Protein AF-A0A0K8QCQ7-F1 (afdb_monomer_lite)

Radius of gyration: 35.16 Å; chains: 1; bounding box: 47×86×66 Å

Foldseek 3Di:
DDQEDEPVNCPVWDEDDQVVLVHDLSVQVCVQVVVTDYDDDPVSCVVNPDPNDDDHHYPPDDDDDDDDDDDPPDDDLVVVQVVCVVVPNDLPPPPRPVVVPDPPPDPDDDDPDDDDDDDDDDDDDDDDDDDDDDDDDDDDDDDD

Structure (mmCIF, N/CA/C/O backbone):
data_AF-A0A0K8QCQ7-F1
#
_entry.id   AF-A0A0K8QCQ7-F1
#
loop_
_atom_site.group_PDB
_atom_site.id
_atom_site.type_symbol
_atom_site.label_atom_id
_atom_site.label_alt_id
_atom_site.label_comp_id
_atom_site.label_asym_id
_atom_site.label_entity_id
_atom_site.label_seq_id
_atom_site.pdbx_PDB_ins_code
_atom_site.Cartn_x
_atom_site.Cartn_y
_atom_site.Cartn_z
_atom_site.occupancy
_atom_site.B_iso_or_equiv
_atom_site.auth_seq_id
_atom_site.auth_comp_id
_atom_site.auth_asym_id
_atom_site.auth_atom_id
_atom_site.pdbx_PDB_model_num
ATOM 1 N N . MET A 1 1 ? 9.645 10.800 -18.409 1.00 57.53 1 MET A N 1
ATOM 2 C CA . MET A 1 1 ? 9.612 9.692 -17.428 1.00 57.53 1 MET A CA 1
ATOM 3 C C . MET A 1 1 ? 8.145 9.468 -17.084 1.00 57.53 1 MET A C 1
ATOM 5 O O . MET A 1 1 ? 7.509 10.442 -16.707 1.00 57.53 1 MET A O 1
ATOM 9 N N . PHE A 1 2 ? 7.589 8.276 -17.309 1.00 59.16 2 PHE A N 1
ATOM 10 C CA . PHE A 1 2 ? 6.139 8.032 -17.212 1.00 59.16 2 PHE A CA 1
ATOM 11 C C . PHE A 1 2 ? 5.657 7.984 -15.752 1.00 59.16 2 PHE A C 1
ATOM 13 O O . PHE A 1 2 ? 6.238 7.275 -14.936 1.00 59.16 2 PHE A O 1
ATOM 20 N N . GLU A 1 3 ? 4.633 8.759 -15.397 1.00 84.56 3 GLU A N 1
ATOM 21 C CA . GLU A 1 3 ? 4.053 8.789 -14.038 1.00 84.56 3 GLU A CA 1
ATOM 22 C C . GLU A 1 3 ? 3.254 7.510 -13.717 1.00 84.56 3 GLU A C 1
ATOM 24 O O . GLU A 1 3 ? 3.169 7.083 -12.561 1.00 84.56 3 GLU A O 1
ATOM 29 N N . GLU A 1 4 ? 2.751 6.862 -14.766 1.00 91.44 4 GLU A N 1
ATOM 30 C CA . GLU A 1 4 ? 1.969 5.632 -14.731 1.00 91.44 4 GLU A CA 1
ATOM 31 C C . GLU A 1 4 ? 2.625 4.570 -15.621 1.00 91.44 4 GLU A C 1
ATOM 33 O O . GLU A 1 4 ? 3.318 4.905 -16.584 1.00 91.44 4 GLU A O 1
ATOM 38 N N . VAL A 1 5 ? 2.433 3.300 -15.274 1.00 93.81 5 VAL A N 1
ATOM 39 C CA . VAL A 1 5 ? 2.952 2.135 -16.003 1.00 93.81 5 VAL A CA 1
ATOM 40 C C . VAL A 1 5 ? 1.823 1.122 -16.138 1.00 93.81 5 VAL A C 1
ATOM 42 O O . VAL A 1 5 ? 1.137 0.856 -15.149 1.00 93.81 5 VAL A O 1
ATOM 45 N N . ALA A 1 6 ? 1.616 0.573 -17.334 1.00 94.50 6 ALA A N 1
ATOM 46 C CA . ALA A 1 6 ? 0.625 -0.474 -17.538 1.00 94.50 6 ALA A CA 1
ATOM 47 C C . ALA A 1 6 ? 1.197 -1.837 -17.138 1.00 94.50 6 ALA A C 1
ATOM 49 O O . ALA A 1 6 ? 2.374 -2.117 -17.350 1.00 94.50 6 ALA A O 1
ATOM 50 N N . LEU A 1 7 ? 0.364 -2.703 -16.558 1.00 93.75 7 LEU A N 1
ATOM 51 C CA . LEU A 1 7 ? 0.784 -4.053 -16.172 1.00 93.75 7 LEU A CA 1
ATOM 52 C C . LEU A 1 7 ? 1.269 -4.880 -17.376 1.00 93.75 7 LEU A C 1
ATOM 54 O O . LEU A 1 7 ? 2.182 -5.686 -17.231 1.00 93.75 7 LEU A O 1
ATOM 58 N N . GLU A 1 8 ? 0.689 -4.656 -18.555 1.00 94.25 8 GLU A N 1
ATOM 59 C CA . GLU A 1 8 ? 1.089 -5.320 -19.802 1.00 94.25 8 GLU A CA 1
ATOM 60 C C . GLU A 1 8 ? 2.516 -4.967 -20.241 1.00 94.25 8 GLU A C 1
ATOM 62 O O . GLU A 1 8 ? 3.239 -5.847 -20.703 1.00 94.25 8 GLU A O 1
ATOM 67 N N . ASP A 1 9 ? 2.960 -3.730 -19.999 1.00 93.31 9 ASP A N 1
ATOM 68 C CA . ASP A 1 9 ? 4.325 -3.285 -20.310 1.00 93.31 9 ASP A CA 1
ATOM 69 C C . ASP A 1 9 ? 5.378 -3.965 -19.418 1.00 93.31 9 ASP A C 1
ATOM 71 O O . ASP A 1 9 ? 6.567 -3.937 -19.725 1.00 93.31 9 ASP A O 1
ATOM 75 N N . LEU A 1 10 ? 4.954 -4.561 -18.299 1.00 92.81 10 LEU A N 1
ATOM 76 C CA . LEU A 1 10 ? 5.816 -5.233 -17.327 1.00 92.81 10 LEU A CA 1
ATOM 77 C C . LEU A 1 10 ? 5.757 -6.763 -17.435 1.00 92.81 10 LEU A C 1
ATOM 79 O O . LEU A 1 10 ? 6.278 -7.451 -16.562 1.00 92.81 10 LEU A O 1
ATOM 83 N N . ALA A 1 11 ? 5.122 -7.321 -18.469 1.00 90.62 11 ALA A N 1
ATOM 84 C CA . ALA A 1 11 ? 4.897 -8.765 -18.572 1.00 90.62 11 ALA A CA 1
ATOM 85 C C . ALA A 1 11 ? 6.192 -9.602 -18.623 1.00 90.62 11 ALA A C 1
ATOM 87 O O . ALA A 1 11 ? 6.181 -10.767 -18.229 1.00 90.62 11 ALA A O 1
ATOM 88 N N . GLU A 1 12 ? 7.296 -9.018 -19.094 1.00 92.38 12 GLU A N 1
ATOM 89 C CA . GLU A 1 12 ? 8.611 -9.673 -19.186 1.00 92.38 12 GLU A CA 1
ATOM 90 C C . GLU A 1 12 ? 9.498 -9.426 -17.952 1.00 92.38 12 GLU A C 1
ATOM 92 O O . GLU A 1 12 ? 10.585 -9.995 -17.841 1.00 92.38 12 GLU A O 1
ATOM 97 N N . GLU A 1 13 ? 9.048 -8.589 -17.013 1.00 93.56 13 GLU A N 1
ATOM 98 C CA . GLU A 1 13 ? 9.839 -8.177 -15.857 1.00 93.56 13 GLU A CA 1
ATOM 99 C C . GLU A 1 13 ? 9.761 -9.177 -14.697 1.00 93.56 13 GLU A C 1
ATOM 101 O O . GLU A 1 13 ? 8.774 -9.889 -14.492 1.00 93.56 13 GLU A O 1
ATOM 106 N N . ASN A 1 14 ? 10.815 -9.202 -13.878 1.00 94.19 14 ASN A N 1
ATOM 107 C CA . ASN A 1 14 ? 10.878 -10.076 -12.710 1.00 94.19 14 ASN A CA 1
ATOM 108 C C . ASN A 1 14 ? 10.119 -9.475 -11.515 1.00 94.19 14 ASN A C 1
ATOM 110 O O . ASN A 1 14 ? 10.584 -8.504 -10.910 1.00 94.19 14 ASN A O 1
ATOM 114 N N . PHE A 1 15 ? 8.995 -10.084 -11.131 1.00 94.94 15 PHE A N 1
ATOM 1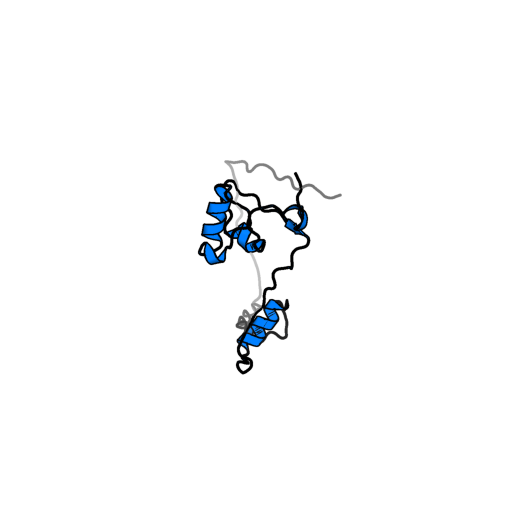15 C CA . PHE A 1 15 ? 8.237 -9.698 -9.940 1.00 94.94 15 PHE A CA 1
ATOM 116 C C . PHE A 1 15 ? 8.634 -10.509 -8.708 1.00 94.94 15 PHE A C 1
ATOM 118 O O . PHE A 1 15 ? 8.607 -11.739 -8.702 1.00 94.94 15 PHE A O 1
ATOM 125 N N . LEU A 1 16 ? 8.950 -9.796 -7.630 1.00 94.94 16 LEU A N 1
ATOM 126 C CA . LEU A 1 16 ? 9.289 -10.384 -6.342 1.00 94.94 16 LEU A CA 1
ATOM 127 C C . LEU A 1 16 ? 8.022 -10.733 -5.550 1.00 94.94 16 LEU A C 1
ATOM 129 O O . LEU A 1 16 ? 7.108 -9.915 -5.420 1.00 94.94 16 LEU A O 1
ATO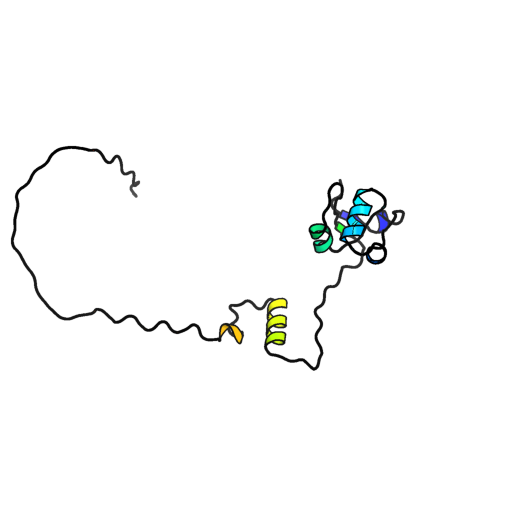M 133 N N . ASP A 1 17 ? 8.006 -11.920 -4.944 1.00 94.75 17 ASP A N 1
ATOM 134 C CA . ASP A 1 17 ? 6.965 -12.319 -3.995 1.00 94.75 17 ASP A CA 1
ATOM 135 C C . ASP A 1 17 ? 7.259 -11.741 -2.603 1.00 94.75 17 ASP A C 1
ATOM 137 O O . ASP A 1 17 ? 8.159 -12.177 -1.884 1.00 94.75 17 ASP A O 1
ATOM 141 N N . VAL A 1 18 ? 6.456 -10.758 -2.202 1.00 94.44 18 VAL A N 1
ATOM 142 C CA . VAL A 1 18 ? 6.588 -10.055 -0.921 1.00 94.44 18 VAL A CA 1
ATOM 143 C C . VAL A 1 18 ? 6.477 -10.996 0.279 1.00 94.44 18 VAL A C 1
ATOM 145 O O . VAL A 1 18 ? 7.187 -10.808 1.269 1.00 94.44 18 VAL A O 1
ATOM 148 N N . ALA A 1 19 ? 5.592 -11.994 0.219 1.00 92.88 19 ALA A N 1
ATOM 149 C CA . ALA A 1 19 ? 5.372 -12.913 1.329 1.00 92.88 19 ALA A CA 1
ATOM 150 C C . ALA A 1 19 ? 6.557 -13.874 1.482 1.00 92.88 19 ALA A C 1
ATOM 152 O O . ALA A 1 19 ? 7.044 -14.071 2.597 1.00 92.88 19 ALA A O 1
ATOM 153 N N . ALA A 1 20 ? 7.076 -14.396 0.366 1.00 93.50 20 ALA A N 1
ATOM 154 C CA . ALA A 1 20 ? 8.267 -15.246 0.363 1.00 93.50 20 ALA A CA 1
ATOM 155 C C . ALA A 1 20 ? 9.523 -14.506 0.857 1.00 93.50 20 ALA A C 1
ATOM 157 O O . ALA A 1 20 ? 10.391 -15.106 1.489 1.00 93.50 20 ALA A O 1
ATOM 158 N N . MET A 1 21 ? 9.595 -13.192 0.626 1.00 92.69 21 MET A N 1
ATOM 159 C CA . MET A 1 21 ? 10.699 -12.330 1.064 1.00 92.69 21 MET A CA 1
ATOM 160 C C . MET A 1 21 ? 10.623 -11.910 2.543 1.00 92.69 21 MET A C 1
ATOM 162 O O . MET A 1 21 ? 11.494 -11.181 3.014 1.00 92.69 21 MET A O 1
ATOM 166 N N . GLY A 1 22 ? 9.604 -12.352 3.290 1.00 94.12 22 GLY A N 1
ATOM 167 C CA . GLY A 1 22 ? 9.431 -12.004 4.704 1.00 94.12 22 GLY A CA 1
ATOM 168 C C . GLY A 1 22 ? 8.769 -10.643 4.945 1.00 94.12 22 GLY A C 1
ATOM 169 O O . GLY A 1 22 ? 8.808 -10.134 6.063 1.00 94.12 22 GLY A O 1
ATOM 170 N N . GLY A 1 23 ? 8.143 -10.058 3.920 1.00 95.38 23 GLY A N 1
ATOM 171 C CA . GLY A 1 23 ? 7.351 -8.837 4.024 1.00 95.38 23 GLY A CA 1
ATOM 172 C C . GLY A 1 23 ? 7.856 -7.668 3.168 1.00 95.38 23 GLY A C 1
ATOM 173 O O . GLY A 1 23 ? 8.898 -7.750 2.511 1.00 95.38 23 GLY A O 1
ATOM 174 N N . PRO A 1 24 ? 7.107 -6.549 3.165 1.00 95.56 24 PRO A N 1
ATOM 175 C CA . PRO A 1 24 ? 7.359 -5.414 2.278 1.00 95.56 24 PRO A CA 1
ATO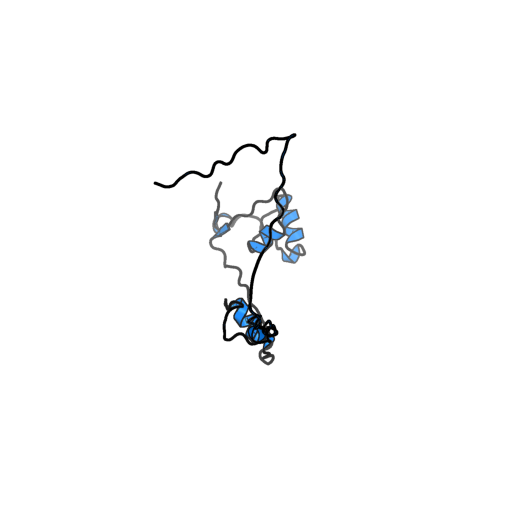M 176 C C . PRO A 1 24 ? 8.690 -4.713 2.557 1.00 95.56 24 PRO A C 1
ATOM 178 O O . PRO A 1 24 ? 9.338 -4.272 1.618 1.00 95.56 24 PRO A O 1
ATOM 181 N N . GLU A 1 25 ? 9.133 -4.637 3.813 1.00 95.56 25 GLU A N 1
ATOM 182 C CA . GLU A 1 25 ? 10.406 -3.995 4.162 1.00 95.56 25 GLU A CA 1
ATOM 183 C C . GLU A 1 25 ? 11.599 -4.687 3.489 1.00 95.56 25 GLU A C 1
ATOM 185 O O . GLU A 1 25 ? 12.392 -4.040 2.805 1.00 95.56 25 GLU A O 1
ATOM 190 N N . MET A 1 26 ? 11.684 -6.014 3.617 1.00 95.69 26 MET A N 1
ATOM 191 C CA . MET A 1 26 ? 12.737 -6.807 2.981 1.00 95.69 26 MET A CA 1
ATOM 192 C C . MET A 1 26 ? 12.626 -6.781 1.457 1.00 95.69 26 MET A C 1
ATOM 194 O O . MET A 1 26 ? 13.636 -6.604 0.777 1.00 95.69 26 MET A O 1
ATOM 198 N N . ALA A 1 27 ? 11.410 -6.890 0.913 1.00 96.69 27 ALA A N 1
ATOM 199 C CA . ALA A 1 27 ? 11.190 -6.804 -0.528 1.00 96.69 27 ALA A CA 1
ATOM 200 C C . ALA A 1 27 ? 11.701 -5.471 -1.105 1.00 96.69 27 ALA A C 1
ATOM 202 O O . ALA A 1 27 ? 12.390 -5.471 -2.121 1.00 96.69 27 ALA A O 1
ATOM 203 N N . MET A 1 28 ? 11.451 -4.345 -0.428 1.00 95.69 28 MET A N 1
ATOM 204 C CA . MET A 1 28 ? 11.911 -3.024 -0.873 1.00 95.69 28 MET A CA 1
ATOM 205 C C . MET A 1 28 ? 13.442 -2.906 -0.909 1.00 95.69 28 MET A C 1
ATOM 207 O O . MET A 1 28 ? 13.980 -2.306 -1.837 1.00 95.69 28 MET A O 1
ATOM 211 N N . GLN A 1 29 ? 14.159 -3.517 0.041 1.00 95.44 29 GLN A N 1
ATOM 212 C CA . GLN A 1 29 ? 15.630 -3.553 0.016 1.00 95.44 29 GLN A CA 1
ATOM 213 C C . GLN A 1 29 ? 16.170 -4.343 -1.184 1.00 95.44 29 GLN A C 1
ATOM 215 O O . GLN A 1 29 ? 17.182 -3.972 -1.775 1.00 95.44 29 GLN A O 1
ATOM 220 N N . VAL A 1 30 ? 15.482 -5.415 -1.577 1.00 95.69 30 VAL A N 1
ATOM 221 C CA . VAL A 1 30 ? 15.857 -6.215 -2.752 1.00 95.69 30 VAL A CA 1
ATOM 222 C C . VAL A 1 30 ? 15.504 -5.510 -4.062 1.00 95.69 30 VAL A C 1
ATOM 224 O O . VAL A 1 30 ? 16.257 -5.598 -5.027 1.00 95.69 30 VAL A O 1
ATOM 227 N N . VAL A 1 31 ? 14.428 -4.724 -4.099 1.00 96.44 31 VAL A N 1
ATOM 228 C CA . VAL A 1 31 ? 14.165 -3.826 -5.236 1.00 96.44 31 VAL A CA 1
ATOM 229 C C . VAL A 1 31 ? 15.274 -2.776 -5.361 1.00 96.44 31 VAL A C 1
ATOM 231 O O . VAL A 1 31 ? 15.744 -2.517 -6.465 1.00 96.44 31 VAL A O 1
ATOM 234 N N . ALA A 1 32 ? 15.750 -2.213 -4.246 1.00 96.19 32 ALA A N 1
ATOM 235 C CA . ALA A 1 32 ? 16.835 -1.227 -4.250 1.00 96.19 32 ALA A CA 1
ATOM 236 C C . ALA A 1 32 ? 18.175 -1.787 -4.763 1.00 96.19 32 ALA A C 1
ATOM 238 O O . ALA A 1 32 ? 18.996 -1.030 -5.279 1.00 96.19 32 ALA A O 1
ATOM 239 N N . SER A 1 33 ? 18.402 -3.104 -4.665 1.00 95.88 33 SER A N 1
ATOM 240 C CA . SER A 1 33 ? 19.571 -3.747 -5.280 1.00 95.88 33 SER A CA 1
ATOM 241 C C . SER A 1 33 ? 19.434 -3.940 -6.796 1.00 95.88 33 SER A C 1
ATOM 243 O O . SER A 1 33 ? 20.413 -4.292 -7.453 1.00 95.88 33 SER A O 1
ATOM 245 N N . GLY A 1 34 ? 18.244 -3.695 -7.357 1.00 94.19 34 GLY A N 1
ATOM 246 C CA . GLY A 1 34 ? 17.936 -3.868 -8.776 1.00 94.19 34 GLY A CA 1
ATOM 247 C C . GLY A 1 34 ? 17.571 -5.300 -9.172 1.00 94.19 34 GLY A C 1
ATOM 248 O O . GLY A 1 34 ? 17.565 -5.610 -10.359 1.00 94.19 34 GLY A O 1
ATOM 249 N N . ALA A 1 35 ? 17.277 -6.187 -8.214 1.00 94.25 35 ALA A N 1
ATOM 250 C CA . ALA A 1 35 ? 17.004 -7.602 -8.492 1.00 94.25 35 ALA A CA 1
ATOM 251 C C . ALA A 1 35 ? 15.598 -7.887 -9.068 1.00 94.25 35 ALA A C 1
ATOM 253 O O . ALA A 1 35 ? 15.336 -9.002 -9.527 1.00 94.25 35 ALA A O 1
ATOM 254 N N . GLY A 1 36 ? 14.686 -6.913 -9.040 1.00 94.88 36 GLY A N 1
ATOM 255 C CA . GLY A 1 36 ? 13.339 -7.054 -9.591 1.00 94.88 36 GLY A CA 1
ATOM 256 C C . GLY A 1 36 ? 12.401 -5.916 -9.198 1.00 94.88 36 GLY A C 1
ATOM 257 O O . GLY A 1 36 ? 12.815 -4.920 -8.603 1.00 94.88 36 GLY A O 1
ATOM 258 N N . LEU A 1 37 ? 11.122 -6.091 -9.527 1.00 96.19 37 LEU A N 1
ATOM 259 C CA . LEU A 1 37 ? 10.030 -5.161 -9.252 1.00 96.19 37 LEU A CA 1
ATOM 260 C C . LEU A 1 37 ? 9.066 -5.734 -8.210 1.00 96.19 37 LEU A C 1
ATOM 262 O O . LEU A 1 37 ? 8.973 -6.943 -8.006 1.00 96.19 37 LEU A O 1
ATOM 266 N N . VAL A 1 38 ? 8.304 -4.854 -7.561 1.00 95.88 38 VAL A N 1
ATOM 267 C CA . VAL A 1 38 ? 7.270 -5.240 -6.596 1.00 95.88 38 VAL A CA 1
ATOM 268 C C . VAL A 1 38 ? 6.007 -4.412 -6.808 1.00 95.88 38 VAL A C 1
ATOM 270 O O . VAL A 1 38 ? 6.078 -3.207 -7.058 1.00 95.88 38 VAL A O 1
ATOM 273 N N . ILE A 1 39 ? 4.844 -5.051 -6.682 1.00 95.25 39 ILE A N 1
ATOM 274 C CA . ILE A 1 39 ? 3.539 -4.383 -6.702 1.00 95.25 39 ILE A CA 1
ATOM 275 C C . ILE A 1 39 ? 3.040 -4.285 -5.263 1.00 95.25 39 ILE A C 1
ATOM 277 O O . ILE A 1 39 ? 2.913 -5.290 -4.569 1.00 95.25 39 ILE A O 1
ATOM 281 N N . LEU A 1 40 ? 2.759 -3.065 -4.808 1.00 94.50 40 LEU A N 1
ATOM 282 C CA . LEU A 1 40 ? 2.311 -2.787 -3.445 1.00 94.50 40 LEU A CA 1
ATOM 283 C C . LEU A 1 40 ? 1.188 -1.744 -3.441 1.00 94.50 40 LEU A C 1
ATOM 285 O O . LEU A 1 40 ? 1.175 -0.848 -4.293 1.00 94.50 40 LEU A O 1
ATOM 289 N N . PRO A 1 41 ? 0.301 -1.764 -2.428 1.00 94.62 41 PRO A N 1
ATOM 290 C CA . PRO A 1 41 ? -0.577 -0.635 -2.164 1.00 94.62 41 PRO A CA 1
ATOM 291 C C . PRO A 1 41 ? 0.252 0.628 -1.916 1.00 94.62 41 PRO A C 1
ATOM 293 O O . PRO A 1 41 ? 1.284 0.595 -1.240 1.00 94.62 41 PRO A O 1
ATOM 296 N N . MET A 1 42 ? -0.215 1.774 -2.413 1.00 93.12 42 MET A N 1
ATOM 297 C CA . MET A 1 42 ? 0.583 3.004 -2.380 1.00 93.12 42 MET A CA 1
ATOM 298 C C . MET A 1 42 ? 0.946 3.467 -0.960 1.00 93.12 42 MET A C 1
ATOM 300 O O . MET A 1 42 ? 2.017 4.035 -0.755 1.00 93.12 42 MET A O 1
ATOM 304 N N . SER A 1 43 ? 0.088 3.215 0.030 1.00 94.19 43 SER A N 1
ATOM 305 C CA . SER A 1 43 ? 0.391 3.492 1.440 1.00 94.19 43 SER A CA 1
ATOM 306 C C . SER A 1 43 ? 1.593 2.689 1.942 1.00 94.19 43 SER A C 1
ATOM 308 O O . SER A 1 43 ? 2.442 3.246 2.632 1.00 94.19 43 SER A O 1
ATOM 310 N N . VAL A 1 44 ? 1.700 1.416 1.550 1.00 94.88 44 VAL A N 1
ATOM 311 C CA . VAL A 1 44 ? 2.788 0.505 1.936 1.00 94.88 44 VAL A CA 1
ATOM 312 C C . VAL A 1 44 ? 4.093 0.919 1.263 1.00 94.88 44 VAL A C 1
ATOM 314 O O . VAL A 1 44 ? 5.100 1.078 1.946 1.00 94.88 44 VAL A O 1
ATOM 317 N N . ALA A 1 45 ? 4.060 1.191 -0.046 1.00 94.12 45 ALA A N 1
ATOM 318 C CA . ALA A 1 45 ? 5.231 1.664 -0.788 1.00 94.12 45 ALA A CA 1
ATOM 319 C C . ALA A 1 45 ? 5.782 2.989 -0.228 1.00 94.12 45 ALA A C 1
ATOM 321 O O . ALA A 1 45 ? 6.990 3.183 -0.149 1.00 94.12 45 ALA A O 1
ATOM 322 N N . ARG A 1 46 ? 4.897 3.900 0.206 1.00 93.06 46 ARG A N 1
ATOM 323 C CA . ARG A 1 46 ? 5.299 5.153 0.866 1.00 93.06 46 ARG A CA 1
ATOM 324 C C . ARG A 1 46 ? 5.856 4.928 2.269 1.00 93.06 46 ARG A C 1
ATOM 326 O O . ARG A 1 46 ? 6.758 5.655 2.668 1.00 93.06 46 ARG A O 1
ATOM 333 N N . HIS A 1 47 ? 5.304 3.972 3.014 1.00 95.81 47 HIS A N 1
ATOM 334 C CA . HIS A 1 47 ? 5.733 3.678 4.380 1.00 95.81 47 HIS A CA 1
ATOM 335 C C . HIS A 1 47 ? 7.126 3.037 4.421 1.00 95.81 47 HIS A C 1
ATOM 337 O O . HIS A 1 47 ? 7.966 3.475 5.198 1.00 95.81 47 HIS A O 1
ATOM 343 N N . PHE A 1 48 ? 7.389 2.064 3.544 1.00 95.31 48 PHE A N 1
ATOM 344 C CA . PHE A 1 48 ? 8.667 1.345 3.453 1.00 95.31 48 PHE A CA 1
ATOM 345 C C . PHE A 1 48 ? 9.582 1.894 2.350 1.00 95.31 48 PHE A C 1
ATOM 347 O O . PHE A 1 48 ? 10.311 1.145 1.704 1.00 95.31 48 PHE A O 1
ATOM 354 N N . ASN A 1 49 ? 9.528 3.201 2.090 1.00 94.38 49 ASN A N 1
ATOM 355 C CA . ASN A 1 49 ? 10.341 3.810 1.045 1.00 94.38 49 ASN A CA 1
ATOM 356 C C . ASN A 1 49 ? 11.830 3.760 1.413 1.00 94.38 49 ASN A C 1
ATOM 358 O O . ASN A 1 49 ? 12.232 4.249 2.470 1.00 94.38 49 ASN A O 1
ATOM 362 N N . VAL A 1 50 ? 12.648 3.238 0.504 1.00 94.88 50 VAL A N 1
ATOM 363 C CA . VAL A 1 50 ? 14.103 3.152 0.665 1.00 94.88 50 VAL A CA 1
ATOM 364 C C . VAL A 1 50 ? 14.802 3.938 -0.437 1.00 94.88 50 VAL A C 1
ATOM 366 O O . VAL A 1 50 ? 14.209 4.279 -1.466 1.00 94.88 50 VAL A O 1
ATOM 369 N N . LYS A 1 51 ? 16.075 4.267 -0.213 1.00 94.31 51 LYS A N 1
ATOM 370 C CA . LYS A 1 51 ? 16.884 4.957 -1.219 1.00 94.31 51 LYS A CA 1
ATOM 371 C C . LYS A 1 51 ? 16.942 4.116 -2.500 1.00 94.31 51 LYS A C 1
ATOM 373 O O . LYS A 1 51 ? 16.868 2.895 -2.444 1.00 94.31 51 LYS A O 1
ATOM 378 N N . ASP A 1 52 ? 17.067 4.794 -3.636 1.00 93.00 52 ASP A N 1
ATOM 379 C CA . ASP A 1 52 ? 17.260 4.168 -4.946 1.00 93.00 52 ASP A CA 1
ATOM 380 C C . ASP A 1 52 ? 16.033 3.369 -5.443 1.00 93.00 52 ASP A C 1
ATOM 382 O O . ASP A 1 52 ? 16.114 2.632 -6.420 1.00 93.00 52 ASP A O 1
ATOM 386 N N . THR A 1 53 ? 14.858 3.597 -4.836 1.00 94.00 53 THR A N 1
ATOM 387 C CA . THR A 1 53 ? 13.560 3.098 -5.321 1.00 94.00 53 THR A CA 1
ATOM 388 C C . THR A 1 53 ? 12.657 4.238 -5.790 1.00 94.00 53 THR A C 1
ATOM 390 O O . THR A 1 53 ? 12.725 5.365 -5.294 1.00 94.00 53 THR A O 1
ATOM 393 N N . VAL A 1 54 ? 11.804 3.954 -6.779 1.00 93.44 54 VAL A N 1
ATOM 394 C CA . VAL A 1 54 ? 10.816 4.903 -7.308 1.00 93.44 54 VAL A CA 1
ATOM 395 C C . VAL A 1 54 ? 9.467 4.205 -7.411 1.00 93.44 54 VAL A C 1
ATOM 397 O O . VAL A 1 54 ? 9.295 3.289 -8.210 1.00 93.44 54 VAL A O 1
ATOM 400 N N . ALA A 1 55 ? 8.492 4.667 -6.630 1.00 93.44 55 ALA A N 1
ATOM 401 C CA . ALA A 1 55 ? 7.120 4.188 -6.727 1.00 93.44 55 ALA A CA 1
ATOM 402 C C . ALA A 1 55 ? 6.396 4.855 -7.907 1.00 93.44 55 ALA A C 1
ATOM 404 O O . ALA A 1 55 ? 6.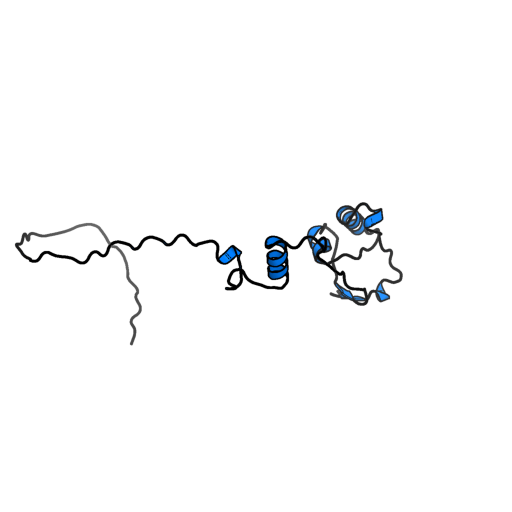399 6.082 -8.032 1.00 93.44 55 ALA A O 1
ATOM 405 N N . ARG A 1 56 ? 5.742 4.047 -8.745 1.00 92.56 56 ARG A N 1
ATOM 406 C CA . ARG A 1 56 ? 4.891 4.503 -9.854 1.00 92.56 56 ARG A CA 1
ATOM 407 C C . ARG A 1 56 ? 3.482 3.952 -9.706 1.00 92.56 56 ARG A C 1
ATOM 409 O O . ARG A 1 56 ? 3.278 2.935 -9.044 1.00 92.56 56 ARG A O 1
ATOM 416 N N . ARG A 1 57 ? 2.505 4.632 -10.308 1.00 93.19 57 ARG A N 1
ATOM 417 C CA . ARG A 1 57 ? 1.137 4.109 -10.369 1.00 93.19 57 ARG A CA 1
ATOM 418 C C . ARG A 1 57 ? 1.064 3.005 -11.413 1.00 93.19 57 ARG A C 1
ATOM 420 O O . ARG A 1 57 ? 1.510 3.199 -12.538 1.00 93.19 57 ARG A O 1
ATOM 427 N N . LEU A 1 58 ? 0.493 1.876 -11.020 1.00 94.56 58 LEU A N 1
ATOM 428 C CA . LEU A 1 58 ? 0.263 0.736 -11.893 1.00 94.56 58 LEU A CA 1
ATOM 429 C C . LEU A 1 58 ? -1.182 0.767 -12.394 1.00 94.56 58 LEU A C 1
ATOM 431 O O . LEU A 1 58 ? -2.108 0.861 -11.585 1.00 94.56 58 LEU A O 1
ATOM 435 N N . THR A 1 59 ? -1.373 0.684 -13.706 1.00 94.94 59 THR A N 1
ATOM 436 C CA . THR A 1 59 ? -2.687 0.571 -14.350 1.00 94.94 59 THR A CA 1
ATOM 437 C C . THR A 1 59 ? -2.892 -0.845 -14.894 1.00 94.94 59 THR A C 1
ATOM 439 O O . THR A 1 59 ? -1.937 -1.573 -15.158 1.00 94.94 59 THR A O 1
ATOM 442 N N . GLY A 1 60 ? -4.149 -1.280 -15.011 1.00 92.50 60 GLY A N 1
ATOM 443 C CA . GLY A 1 60 ? -4.492 -2.621 -15.511 1.00 92.50 60 GLY A CA 1
ATOM 444 C C . GLY A 1 60 ? -4.372 -3.760 -14.489 1.00 92.50 60 GLY A C 1
ATOM 445 O O . GLY A 1 60 ? -4.816 -4.867 -14.774 1.00 92.50 60 GLY A O 1
ATOM 446 N N . ALA A 1 61 ? -3.842 -3.500 -13.291 1.00 90.75 61 ALA A N 1
ATOM 447 C CA . ALA A 1 61 ? -3.875 -4.442 -12.173 1.00 90.75 61 ALA A CA 1
ATOM 448 C C . ALA A 1 61 ? -5.182 -4.331 -11.371 1.00 90.75 61 ALA A C 1
ATOM 450 O O . ALA A 1 61 ? -5.795 -3.261 -11.299 1.00 90.75 61 ALA A O 1
ATOM 451 N N . GLU A 1 62 ? -5.582 -5.425 -10.721 1.00 91.25 62 GLU A N 1
ATOM 452 C CA . GLU A 1 62 ? -6.686 -5.393 -9.763 1.00 91.25 62 GLU A CA 1
ATOM 453 C C . GLU A 1 62 ? -6.330 -4.491 -8.571 1.00 91.25 62 GLU A C 1
ATOM 455 O O . GLU A 1 62 ? -5.213 -4.511 -8.044 1.00 91.25 62 GLU A O 1
ATOM 460 N N . GLY A 1 63 ? -7.284 -3.659 -8.154 1.00 90.06 63 GLY A N 1
ATOM 461 C CA . GLY A 1 63 ? -7.094 -2.766 -7.019 1.00 90.06 63 GLY A CA 1
ATOM 462 C C . GLY A 1 63 ? -6.962 -3.535 -5.704 1.00 90.06 63 GLY A C 1
ATOM 463 O O . GLY A 1 63 ? -7.596 -4.564 -5.492 1.00 90.06 63 GLY A O 1
ATOM 464 N N . THR A 1 64 ? -6.182 -3.000 -4.765 1.00 91.62 64 THR A N 1
ATOM 465 C CA . THR A 1 64 ? -6.129 -3.567 -3.413 1.00 91.62 64 THR A CA 1
ATOM 466 C C . THR A 1 64 ? -7.429 -3.283 -2.664 1.00 91.62 64 THR A C 1
ATOM 468 O O . THR A 1 64 ? -7.752 -2.126 -2.387 1.00 91.62 64 THR A O 1
ATOM 471 N N . GLN A 1 65 ? -8.141 -4.336 -2.268 1.00 92.62 65 GLN A N 1
ATOM 472 C CA . GLN A 1 65 ? -9.316 -4.222 -1.412 1.00 92.62 65 GLN A CA 1
ATOM 473 C C . GLN A 1 65 ? -8.919 -4.214 0.071 1.00 92.62 65 GLN A C 1
ATOM 475 O O . GLN A 1 65 ? -8.232 -5.111 0.555 1.00 92.62 65 GLN A O 1
ATOM 480 N N . ILE A 1 66 ? -9.389 -3.204 0.806 1.00 90.81 66 ILE A N 1
ATOM 481 C CA . ILE A 1 66 ? -9.230 -3.092 2.260 1.00 90.81 66 ILE A CA 1
ATOM 482 C C . ILE A 1 66 ? -10.615 -3.214 2.891 1.00 90.81 66 ILE A C 1
ATOM 484 O O . ILE A 1 66 ? -11.540 -2.501 2.501 1.00 90.81 66 ILE A O 1
ATOM 488 N N . ALA A 1 67 ? -10.759 -4.105 3.871 1.00 92.44 67 ALA A N 1
ATOM 489 C CA . ALA A 1 67 ? -12.015 -4.344 4.570 1.00 92.44 67 ALA A CA 1
ATOM 490 C C . ALA A 1 67 ? -11.811 -4.395 6.087 1.00 92.44 67 ALA A C 1
ATOM 492 O O . ALA A 1 67 ? -10.728 -4.703 6.582 1.00 92.44 67 ALA A O 1
ATOM 493 N N . LEU A 1 68 ? -12.884 -4.102 6.817 1.00 90.62 68 LEU A N 1
ATOM 494 C CA . LEU A 1 68 ? -12.978 -4.312 8.257 1.00 90.62 68 LEU A CA 1
ATOM 495 C C . LEU A 1 68 ? -13.857 -5.536 8.501 1.00 90.62 68 LEU A C 1
ATOM 497 O O . LEU A 1 68 ? -14.906 -5.666 7.871 1.00 90.62 68 LEU A O 1
ATOM 501 N N . ALA A 1 69 ? -13.438 -6.404 9.415 1.00 91.19 69 ALA A N 1
ATOM 502 C CA . ALA A 1 69 ? -14.167 -7.609 9.783 1.00 91.19 69 ALA A CA 1
ATOM 503 C C . ALA A 1 69 ? -14.350 -7.669 11.302 1.00 91.19 69 ALA A C 1
ATOM 505 O O . ALA A 1 69 ? -13.436 -7.346 12.060 1.00 91.19 69 ALA A O 1
ATOM 506 N N . TRP A 1 70 ? -15.534 -8.088 11.736 1.00 89.19 70 TRP A N 1
ATOM 507 C CA . TRP A 1 70 ? -15.870 -8.365 13.130 1.00 89.19 70 TRP A CA 1
ATOM 508 C C . TRP A 1 70 ? -16.839 -9.557 13.185 1.00 89.19 70 TRP A C 1
ATOM 510 O O . TRP A 1 70 ? -17.534 -9.813 12.196 1.00 89.19 70 TRP A O 1
ATOM 520 N N . PRO A 1 71 ? -16.888 -10.304 14.303 1.00 90.94 71 PRO A N 1
ATOM 521 C CA . PRO A 1 71 ? -17.855 -11.383 14.482 1.00 90.94 71 PRO A CA 1
ATOM 522 C C . PRO A 1 71 ? -19.294 -10.871 14.355 1.00 90.94 71 PRO A C 1
ATOM 524 O O . PRO A 1 71 ? -19.632 -9.821 14.901 1.00 90.94 71 PRO A O 1
ATOM 527 N N . SER A 1 72 ? -20.150 -11.606 13.643 1.00 84.94 72 SER A N 1
ATOM 528 C CA . SER A 1 72 ? -21.532 -11.186 13.366 1.00 84.94 72 SER A CA 1
ATOM 529 C C . SER A 1 72 ? -22.422 -11.124 14.610 1.00 84.94 72 SER A C 1
ATOM 531 O O . SER A 1 72 ? -23.422 -10.417 14.618 1.00 84.94 72 SER A O 1
ATOM 533 N N . ASP A 1 73 ? -22.069 -11.875 15.649 1.00 88.19 73 ASP A N 1
ATOM 534 C CA . ASP A 1 73 ? -22.716 -11.907 16.962 1.00 88.19 73 ASP A CA 1
ATOM 535 C C . ASP A 1 73 ? -22.222 -10.795 17.906 1.00 88.19 73 ASP A C 1
ATOM 537 O O . ASP A 1 73 ? -22.827 -10.545 18.949 1.00 88.19 73 ASP A O 1
ATOM 541 N N . SER A 1 74 ? -21.158 -10.081 17.533 1.00 78.06 74 SER A N 1
ATOM 542 C CA . SER A 1 74 ? -20.599 -8.973 18.303 1.00 78.06 74 SER A CA 1
ATOM 543 C C . SER A 1 74 ? -21.208 -7.641 17.854 1.00 78.06 74 SER A C 1
ATOM 545 O O . SER A 1 74 ? -20.612 -6.883 17.087 1.00 78.06 74 SER A O 1
ATOM 547 N N . SER A 1 75 ? -22.418 -7.342 18.337 1.00 76.12 75 SER A N 1
ATOM 548 C CA . SER A 1 75 ? -23.025 -6.011 18.212 1.00 76.12 75 SER A CA 1
ATOM 549 C C . SER A 1 75 ? -22.819 -5.225 19.508 1.00 76.12 75 SER A C 1
ATOM 551 O O . SER A 1 75 ? -23.503 -5.460 20.505 1.00 76.12 75 SER A O 1
ATOM 553 N N . SER A 1 76 ? -21.873 -4.287 19.504 1.00 85.88 76 SER A N 1
ATOM 554 C CA . SER A 1 76 ? -21.658 -3.348 20.612 1.00 85.88 76 SER A CA 1
ATOM 555 C C . SER A 1 76 ? -21.781 -1.909 20.124 1.00 85.88 76 SER A C 1
ATOM 557 O O . SER A 1 76 ? -21.506 -1.618 18.960 1.00 85.88 76 SER A O 1
ATOM 559 N N . GLU A 1 77 ? -22.145 -0.992 21.022 1.00 85.88 77 GLU A N 1
ATOM 560 C CA . GLU A 1 77 ? -22.232 0.441 20.702 1.00 85.88 77 GLU A CA 1
ATOM 561 C C . GLU A 1 77 ? -20.911 0.987 20.139 1.00 85.88 77 GLU A C 1
ATOM 563 O O . GLU A 1 77 ? -20.921 1.802 19.220 1.00 85.88 77 GLU A O 1
ATOM 568 N N . VAL A 1 78 ? -19.775 0.476 20.629 1.00 87.19 78 VAL A N 1
ATOM 569 C CA . VAL A 1 78 ? -18.431 0.850 20.165 1.00 87.19 78 VAL A CA 1
ATOM 570 C C . VAL A 1 78 ? -18.193 0.411 18.718 1.00 87.19 78 VAL A C 1
ATOM 572 O O . VAL A 1 78 ? -17.629 1.172 17.933 1.00 87.19 78 VAL A O 1
ATOM 575 N N . ILE A 1 79 ? -18.636 -0.793 18.339 1.00 88.75 79 ILE A N 1
ATOM 576 C CA . ILE A 1 79 ? -18.504 -1.298 16.964 1.00 88.75 79 ILE A CA 1
ATOM 577 C C . ILE A 1 79 ? -19.391 -0.485 16.015 1.00 88.75 79 ILE A C 1
ATOM 579 O O . ILE A 1 79 ? -18.913 -0.021 14.982 1.00 88.75 79 ILE A O 1
ATOM 583 N N . GLU A 1 80 ? -20.648 -0.233 16.383 1.00 85.88 80 GLU A N 1
ATOM 584 C CA . GLU A 1 80 ? -21.570 0.591 15.586 1.00 85.88 80 GLU A CA 1
ATOM 585 C C . GLU A 1 80 ? -21.075 2.034 15.420 1.00 85.88 80 GLU A C 1
ATOM 587 O O . GLU A 1 80 ? -21.213 2.657 14.359 1.00 85.88 80 GLU A O 1
ATOM 592 N N . GLU A 1 81 ? -20.462 2.581 16.468 1.00 85.94 81 GLU A N 1
ATOM 593 C CA . GLU A 1 81 ? -19.813 3.881 16.418 1.00 85.94 81 GLU A CA 1
ATOM 594 C C . GLU A 1 81 ? -18.604 3.876 15.480 1.00 85.94 81 GLU A C 1
ATOM 596 O O . GLU A 1 81 ? -18.525 4.733 14.596 1.00 85.94 81 GLU A O 1
ATOM 601 N N . PHE A 1 82 ? -17.705 2.901 15.622 1.00 88.38 82 PHE A N 1
ATOM 602 C CA . PHE A 1 82 ? -16.523 2.753 14.777 1.00 88.38 82 PHE A CA 1
ATOM 603 C C . PHE A 1 82 ? -16.896 2.611 13.296 1.00 88.38 82 PHE A C 1
ATOM 605 O O . PHE A 1 82 ? -16.355 3.321 12.446 1.00 88.38 82 PHE A O 1
ATOM 612 N N . ILE A 1 83 ? -17.894 1.778 12.986 1.00 88.12 83 ILE A N 1
ATOM 613 C CA . ILE A 1 83 ? -18.468 1.641 11.642 1.00 88.12 83 ILE A CA 1
ATOM 614 C C . ILE A 1 83 ? -18.997 2.988 11.140 1.00 88.12 83 ILE A C 1
ATOM 616 O O . ILE A 1 83 ? -18.768 3.361 9.986 1.00 88.12 83 ILE A O 1
ATOM 620 N N . GLY A 1 84 ? -19.702 3.730 11.998 1.00 88.19 84 GLY A N 1
ATOM 621 C CA . GLY A 1 84 ? -20.183 5.070 11.691 1.00 88.19 84 GLY A CA 1
ATOM 622 C C . GLY A 1 84 ? -19.047 6.008 11.287 1.00 88.19 84 GLY A C 1
ATOM 623 O O . GLY A 1 84 ? -19.150 6.665 10.251 1.00 88.19 84 GLY A O 1
ATOM 624 N N . ILE A 1 85 ? -17.968 6.045 12.072 1.00 89.62 85 ILE A N 1
ATOM 625 C CA . ILE A 1 85 ? -16.789 6.889 11.826 1.00 89.62 85 ILE A CA 1
ATOM 626 C C . ILE A 1 85 ? -16.136 6.527 10.491 1.00 89.62 85 ILE A C 1
ATOM 628 O O . ILE A 1 85 ? -15.916 7.406 9.658 1.00 89.62 85 ILE A O 1
ATOM 632 N N . VAL A 1 86 ? -15.886 5.237 10.247 1.00 90.50 86 VAL A N 1
ATOM 633 C CA . VAL A 1 86 ? -15.257 4.758 9.005 1.00 90.50 86 VAL A CA 1
ATOM 634 C C . VAL A 1 86 ? -16.110 5.093 7.774 1.00 90.50 86 VAL A C 1
ATOM 636 O O . VAL A 1 86 ? -15.570 5.392 6.713 1.00 90.50 86 VAL A O 1
ATOM 639 N N . ARG A 1 87 ? -17.442 5.128 7.913 1.00 88.19 87 ARG A N 1
ATOM 640 C CA . ARG A 1 87 ? -18.379 5.547 6.851 1.00 88.19 87 ARG A CA 1
ATOM 641 C C . ARG A 1 87 ? -18.559 7.068 6.729 1.00 88.19 87 ARG A C 1
ATOM 643 O O . ARG A 1 87 ? -19.409 7.515 5.963 1.00 88.19 87 ARG A O 1
ATOM 650 N N . GLY A 1 88 ? -17.779 7.868 7.456 1.00 86.69 88 GLY A N 1
ATOM 651 C CA . GLY A 1 88 ? -17.768 9.329 7.341 1.00 86.69 88 GLY A CA 1
ATOM 652 C C . GLY A 1 88 ? -18.653 10.074 8.344 1.00 86.69 88 GLY A C 1
ATOM 653 O O . GLY A 1 88 ? -18.836 11.286 8.210 1.00 86.69 88 GLY A O 1
ATOM 654 N N . ARG A 1 89 ? -19.197 9.403 9.370 1.00 84.19 89 ARG A N 1
ATOM 655 C CA . ARG A 1 89 ? -19.849 10.095 10.494 1.00 84.19 89 ARG A CA 1
ATOM 656 C C . ARG A 1 89 ? -18.793 10.905 11.244 1.00 84.19 89 ARG A C 1
ATOM 658 O O . ARG A 1 89 ? -17.805 10.364 11.726 1.00 84.19 89 ARG A O 1
ATOM 665 N N . THR A 1 90 ? -19.010 12.209 11.350 1.00 75.44 90 THR A N 1
ATOM 666 C CA . THR A 1 90 ? -18.099 13.108 12.064 1.00 75.44 90 THR A CA 1
ATOM 667 C C . THR A 1 90 ? -18.492 13.235 13.536 1.00 75.44 90 THR A C 1
ATOM 669 O O . THR A 1 90 ? -19.652 13.033 13.904 1.00 75.44 90 THR A O 1
ATOM 672 N N . ALA A 1 91 ? -17.538 13.656 14.371 1.00 63.53 91 ALA A N 1
ATOM 673 C CA . ALA A 1 91 ? -17.715 13.851 15.815 1.00 63.53 91 ALA A CA 1
ATOM 674 C C . ALA A 1 91 ? -18.841 14.839 16.202 1.00 63.53 91 ALA A C 1
ATOM 676 O O . ALA A 1 91 ? -19.237 14.905 17.359 1.00 63.53 91 ALA A O 1
ATOM 677 N N . GLN A 1 92 ? -19.353 15.620 15.242 1.00 57.66 92 GLN A N 1
ATOM 678 C CA . GLN A 1 92 ? -20.432 16.596 15.431 1.00 57.66 92 GLN A CA 1
ATOM 679 C C . GLN A 1 92 ? -21.820 16.074 15.033 1.00 57.66 92 GLN A C 1
ATOM 681 O O . GLN A 1 92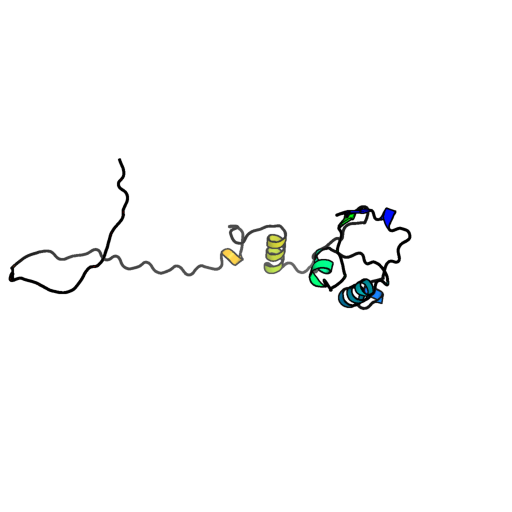 ? -22.795 16.824 15.060 1.00 57.66 92 GLN A O 1
ATOM 686 N N . SER A 1 93 ? -21.933 14.797 14.665 1.00 59.94 93 SER A N 1
ATOM 687 C CA . SER A 1 93 ? -23.224 14.168 14.396 1.00 59.94 93 SER A CA 1
ATOM 688 C C . SER A 1 93 ? -24.050 14.089 15.684 1.00 59.94 93 SER A C 1
ATOM 690 O O . SER A 1 93 ? -23.681 13.391 16.622 1.00 59.94 93 SER A O 1
ATOM 692 N N . SER A 1 94 ? -25.217 14.741 15.706 1.00 58.34 94 SER A N 1
ATOM 693 C CA . SER A 1 94 ? -26.151 14.757 16.849 1.00 58.34 94 SER A CA 1
ATOM 694 C C . SER A 1 94 ? -26.717 13.384 17.233 1.00 58.34 94 SER A C 1
ATOM 696 O O . SER A 1 94 ? -27.368 13.258 18.263 1.00 58.34 94 SER A O 1
ATOM 698 N N . ARG A 1 95 ? -26.471 12.355 16.411 1.00 60.41 95 ARG A N 1
ATOM 699 C CA . ARG A 1 95 ? -26.820 10.948 16.666 1.00 60.41 95 ARG A CA 1
ATOM 700 C C . ARG A 1 95 ? -25.649 10.124 17.229 1.00 60.41 95 ARG A C 1
ATOM 702 O O . ARG A 1 95 ? -25.700 8.902 17.180 1.00 60.41 95 ARG A O 1
ATOM 709 N N . GLN A 1 96 ? -24.556 10.762 17.660 1.00 61.22 96 GLN A N 1
ATOM 710 C CA . GLN A 1 96 ? -23.413 10.092 18.293 1.00 61.22 96 GLN A CA 1
ATOM 711 C C . GLN A 1 96 ? -23.691 9.862 19.789 1.00 61.22 96 GLN A C 1
ATOM 713 O O . GLN A 1 96 ? -23.837 10.847 20.513 1.00 61.22 96 GLN A O 1
ATOM 718 N N . PRO A 1 97 ? -23.711 8.605 20.271 1.00 62.00 97 PRO A N 1
ATOM 719 C CA . PRO A 1 97 ? -23.885 8.307 21.696 1.00 62.00 97 PRO A CA 1
ATOM 720 C C . PRO A 1 97 ? -22.744 8.877 22.558 1.00 62.00 97 PRO A C 1
ATOM 722 O O . PRO A 1 97 ? -22.982 9.444 23.621 1.00 62.00 97 PRO A O 1
ATOM 725 N N . SER A 1 98 ? -21.505 8.812 22.059 1.00 61.50 98 SER A N 1
ATOM 726 C CA . SER A 1 98 ? -20.294 9.320 22.720 1.00 61.50 98 SER A CA 1
ATOM 727 C C . SER A 1 98 ? -20.228 10.850 22.800 1.00 61.50 98 SER A C 1
ATOM 729 O O . SER A 1 98 ? -19.792 11.396 23.810 1.00 61.50 98 SER A O 1
ATOM 731 N N . ALA A 1 99 ? -20.726 11.570 21.787 1.00 57.91 99 ALA A N 1
ATOM 732 C CA . ALA A 1 99 ? -20.811 13.035 21.807 1.00 57.91 99 ALA A CA 1
ATOM 733 C C . ALA A 1 99 ? -21.859 13.557 22.809 1.00 57.91 99 ALA A C 1
ATOM 735 O O . ALA A 1 99 ? -21.861 14.745 23.145 1.00 57.91 99 ALA A O 1
ATOM 736 N N . GLN A 1 100 ? -22.754 12.674 23.265 1.00 57.62 100 GLN A N 1
ATOM 737 C CA . GLN A 1 100 ? -23.789 12.969 24.248 1.00 57.62 100 GLN A CA 1
ATOM 738 C C . GLN A 1 100 ? -23.344 12.684 25.690 1.00 57.62 100 GLN A C 1
ATOM 740 O O . GLN A 1 100 ? -24.025 13.129 26.617 1.00 57.62 100 GLN A O 1
ATOM 745 N N . GLN A 1 101 ? -22.186 12.039 25.898 1.00 58.94 101 GLN A N 1
ATOM 746 C CA . GLN A 1 101 ? -21.553 11.999 27.216 1.00 58.94 101 GLN A CA 1
ATOM 747 C C . GLN A 1 101 ? -21.214 13.434 27.640 1.00 58.94 101 GLN A C 1
ATOM 749 O O . GLN A 1 101 ? -20.539 14.192 26.941 1.00 58.94 101 GLN A O 1
ATOM 754 N N . GLU A 1 102 ? -21.819 13.835 28.753 1.00 59.69 102 GLU A N 1
ATOM 755 C CA . GLU A 1 102 ? -22.096 15.214 29.123 1.00 59.69 102 GLU A CA 1
ATOM 756 C C . GLU A 1 102 ? -20.860 16.122 29.081 1.00 59.69 102 GLU A C 1
ATOM 758 O O . GLU A 1 102 ? -19.900 15.949 29.832 1.00 59.69 102 GLU A O 1
ATOM 763 N N . LYS A 1 103 ? -20.925 17.204 28.291 1.00 57.75 103 LYS A N 1
ATOM 764 C CA . LYS A 1 103 ? -20.125 18.394 28.603 1.00 57.75 103 LYS A CA 1
ATOM 765 C C . LYS A 1 103 ? -20.556 18.857 30.000 1.00 57.75 103 LYS A C 1
ATOM 767 O O . LYS A 1 103 ? -21.726 19.230 30.138 1.00 57.75 103 LYS A O 1
ATOM 772 N N . PRO A 1 104 ? -19.671 18.893 31.016 1.00 61.12 104 PRO A N 1
ATOM 773 C CA . PRO A 1 104 ? -20.046 19.403 32.325 1.00 61.12 104 PRO A CA 1
ATOM 774 C C . PRO A 1 104 ? -20.553 20.833 32.145 1.00 61.12 104 PRO A C 1
ATOM 776 O O . PRO A 1 104 ? -19.832 21.714 31.660 1.00 61.12 104 PRO A O 1
ATOM 779 N N . LYS A 1 105 ? -21.831 21.056 32.473 1.00 59.97 105 LYS A N 1
ATOM 780 C CA . LYS A 1 105 ? -22.450 22.382 32.434 1.00 59.97 105 LYS A CA 1
ATOM 781 C C . LYS A 1 105 ? -21.640 23.281 33.365 1.00 59.97 105 LYS A C 1
ATOM 783 O O . LYS A 1 105 ? -21.713 23.141 34.583 1.00 59.97 105 LYS A O 1
ATOM 788 N N . LYS A 1 106 ? -20.846 24.202 32.804 1.00 65.06 106 LYS A N 1
ATOM 789 C CA . LYS A 1 106 ? -20.216 25.268 33.592 1.00 65.06 106 LYS A CA 1
ATOM 790 C C . LYS A 1 106 ? -21.328 26.003 34.339 1.00 65.06 106 LYS A C 1
ATOM 792 O O . LYS A 1 106 ? -22.236 26.537 33.704 1.00 65.06 106 LYS A O 1
ATOM 797 N N . ALA A 1 107 ? -21.247 26.003 35.669 1.00 64.75 107 ALA A N 1
ATOM 798 C CA . ALA A 1 107 ? -22.182 26.713 36.528 1.00 64.75 107 ALA A CA 1
ATOM 799 C C . ALA A 1 107 ? -22.284 28.193 36.101 1.00 64.75 107 ALA A C 1
ATOM 801 O O . ALA A 1 107 ? -21.262 28.793 35.735 1.00 64.75 107 ALA A O 1
ATOM 802 N N . PRO A 1 108 ? -23.489 28.792 36.111 1.00 63.50 108 PRO A N 1
ATOM 803 C CA . PRO A 1 108 ? -23.664 30.182 35.716 1.00 63.50 108 PRO A CA 1
ATOM 804 C C . PRO A 1 108 ? -22.865 31.099 36.651 1.00 63.50 108 PRO A C 1
ATOM 806 O O . PRO A 1 108 ? -22.927 30.975 37.874 1.00 63.50 108 PRO A O 1
ATOM 809 N N . LYS A 1 109 ? -22.082 32.017 36.069 1.00 65.12 109 LYS A N 1
ATOM 810 C CA . LYS A 1 109 ? -21.375 33.056 36.832 1.00 65.12 109 LYS A CA 1
ATOM 811 C C . LYS A 1 109 ? -22.406 33.954 37.532 1.00 65.12 109 LYS A C 1
ATOM 813 O O . LYS A 1 109 ? -23.359 34.362 36.869 1.00 65.12 109 LYS A O 1
ATOM 818 N N . PRO A 1 110 ? -22.211 34.299 38.817 1.00 56.94 110 PRO A N 1
ATOM 819 C CA . PRO A 1 110 ? -23.142 35.157 39.535 1.00 56.94 110 PRO A CA 1
ATOM 820 C C . PRO A 1 110 ? -23.181 36.559 38.915 1.00 56.94 110 PRO A C 1
ATOM 822 O O . PRO A 1 110 ? -22.143 37.166 38.629 1.00 56.94 110 PRO A O 1
ATOM 825 N N . ASP A 1 111 ? -24.403 37.042 38.702 1.00 56.16 111 ASP A N 1
ATOM 826 C CA . ASP A 1 111 ? -24.723 38.343 38.125 1.00 56.16 111 ASP A CA 1
ATOM 827 C C . ASP A 1 111 ? -24.319 39.466 39.095 1.00 56.16 111 ASP A C 1
ATOM 829 O O . ASP A 1 111 ? -24.828 39.572 40.211 1.00 56.16 111 ASP A O 1
ATOM 833 N N . ARG A 1 112 ? -23.358 40.307 38.695 1.00 61.72 112 ARG A N 1
ATOM 834 C CA . ARG A 1 112 ? -22.976 41.517 39.441 1.00 61.72 112 ARG A CA 1
ATOM 835 C C . ARG A 1 112 ? -23.799 42.705 38.944 1.00 61.72 112 ARG A C 1
ATOM 837 O O . ARG A 1 112 ? -23.276 43.620 38.311 1.00 61.72 112 ARG A O 1
ATOM 844 N N . ARG A 1 113 ? -25.084 42.704 39.284 1.00 46.22 113 ARG A N 1
ATOM 845 C CA . ARG A 1 113 ? -25.984 43.868 39.266 1.00 46.22 113 ARG A CA 1
ATOM 846 C C . ARG A 1 113 ? -26.938 43.707 40.451 1.00 46.22 113 ARG A C 1
ATOM 848 O O . ARG A 1 113 ? -27.758 42.810 40.429 1.00 46.22 113 ARG A O 1
ATOM 855 N N . GLY A 1 114 ? -26.911 44.477 41.532 1.00 43.28 114 GLY A N 1
ATOM 856 C CA . GLY A 1 114 ? -26.172 45.671 41.939 1.00 43.28 114 GLY A CA 1
ATOM 857 C C . GLY A 1 114 ? -27.043 46.414 42.964 1.00 43.28 114 GLY A C 1
ATOM 858 O O . GLY A 1 114 ? -28.252 46.359 42.817 1.00 43.28 114 GLY A O 1
ATOM 859 N N . THR A 1 115 ? -26.484 47.122 43.953 1.00 36.34 115 THR A N 1
ATOM 860 C CA . THR A 1 115 ? -27.215 48.138 44.752 1.00 36.34 115 THR A CA 1
ATOM 861 C C . THR A 1 115 ? -26.229 49.037 45.505 1.00 36.34 115 THR A C 1
ATOM 863 O O . THR A 1 115 ? -25.476 48.537 46.336 1.00 36.34 115 THR A O 1
ATOM 866 N N . GLY A 1 116 ? -26.248 50.353 45.253 1.00 37.59 116 GLY A N 1
ATOM 867 C CA . GLY A 1 116 ? -25.584 51.341 46.121 1.00 37.59 116 GLY A CA 1
ATOM 868 C C . GLY A 1 116 ? -25.025 52.592 45.430 1.00 37.59 116 GLY A C 1
ATOM 869 O O . GLY A 1 116 ? -23.849 52.648 45.100 1.00 37.59 116 GLY A O 1
ATOM 870 N N . ALA A 1 117 ? -25.882 53.599 45.237 1.00 41.69 117 ALA A N 1
ATOM 871 C CA . ALA A 1 117 ? -25.597 55.027 44.982 1.00 41.69 117 ALA A CA 1
ATOM 872 C C . ALA A 1 117 ? -24.581 55.634 45.995 1.00 41.69 117 ALA A C 1
ATOM 874 O O . ALA A 1 117 ? -24.484 55.108 47.092 1.00 41.69 117 ALA A O 1
ATOM 875 N N . LYS A 1 118 ? -23.834 56.744 45.825 1.00 39.12 118 LYS A N 1
ATOM 876 C CA . LYS A 1 118 ? -23.776 57.925 44.927 1.00 39.12 118 LYS A CA 1
ATOM 877 C C . LYS A 1 118 ? -22.387 58.617 45.142 1.00 39.12 118 LYS A C 1
ATOM 879 O O . LYS A 1 118 ? -21.786 58.473 46.197 1.00 39.12 118 LYS A O 1
ATOM 884 N N . LYS A 1 119 ? -21.915 59.365 44.132 1.00 36.28 119 LYS A N 1
ATOM 885 C CA . LYS A 1 119 ? -20.728 60.280 44.019 1.00 36.28 119 LYS A CA 1
ATOM 886 C C . LYS A 1 119 ? -20.825 61.567 44.909 1.00 36.28 119 LYS A C 1
ATOM 888 O O . LYS A 1 119 ? -21.907 61.716 45.474 1.00 36.28 119 LYS A O 1
ATOM 893 N N . PRO A 1 120 ? -19.917 62.604 44.883 1.00 51.09 120 PRO A N 1
ATOM 894 C CA . PRO A 1 120 ? -18.499 62.777 44.416 1.00 51.09 120 PRO A CA 1
ATOM 895 C C . PRO A 1 120 ? -17.563 63.707 45.291 1.00 51.09 120 PRO A C 1
ATOM 897 O O . PRO A 1 120 ? -18.006 64.294 46.266 1.00 51.09 120 PRO A O 1
ATOM 900 N N . ALA A 1 121 ? -16.323 63.944 44.792 1.00 37.34 121 ALA A N 1
ATOM 901 C CA . ALA A 1 121 ? -15.431 65.139 44.918 1.00 37.34 121 ALA A CA 1
ATOM 902 C C . ALA A 1 121 ? -14.678 65.360 46.261 1.00 37.34 121 ALA A C 1
ATOM 904 O O . ALA A 1 121 ? -15.244 65.173 47.321 1.00 37.34 121 ALA A O 1
ATOM 905 N N . VAL A 1 122 ? -13.384 65.724 46.312 1.00 35.06 122 VAL A N 1
ATOM 906 C CA . VAL A 1 122 ? -12.766 66.984 45.843 1.00 35.06 122 VAL A CA 1
ATOM 907 C C . VAL A 1 122 ? -11.252 66.823 45.577 1.00 35.06 122 VAL A C 1
ATOM 909 O O . VAL A 1 122 ? -10.578 65.947 46.105 1.00 35.06 122 VAL A O 1
ATOM 912 N N . ALA A 1 123 ? -10.789 67.713 44.700 1.00 38.06 123 ALA A N 1
ATOM 913 C CA . ALA A 1 123 ? -9.462 68.034 44.190 1.00 38.06 123 ALA A CA 1
ATOM 914 C C . ALA A 1 123 ? -8.233 67.856 45.100 1.00 38.06 123 ALA A C 1
ATOM 916 O O . ALA A 1 123 ? -8.188 68.372 46.210 1.00 38.06 123 ALA A O 1
ATOM 917 N N . GLN A 1 124 ? -7.138 67.405 44.479 1.00 42.44 124 GLN A N 1
ATOM 918 C CA . GLN A 1 124 ? -5.853 68.067 44.690 1.00 42.44 124 GLN A CA 1
ATOM 919 C C . GLN A 1 124 ? -5.091 68.176 43.366 1.00 42.44 124 GLN A C 1
ATOM 921 O O . GLN A 1 124 ? -4.671 67.190 42.764 1.00 42.44 124 GLN A O 1
ATOM 926 N N . ARG A 1 125 ? -4.994 69.415 42.876 1.00 36.62 125 ARG A N 1
ATOM 927 C CA . ARG A 1 125 ? -4.096 69.829 41.800 1.00 36.62 125 ARG A CA 1
ATOM 928 C C . ARG A 1 125 ? -2.788 70.277 42.446 1.00 36.62 125 ARG A C 1
ATOM 930 O O . ARG A 1 125 ? -2.846 71.170 43.280 1.00 36.62 125 ARG A O 1
ATOM 937 N N . TYR A 1 126 ? -1.652 69.762 41.986 1.00 30.81 126 TYR A N 1
ATOM 938 C CA . TYR A 1 126 ? -0.479 70.581 41.664 1.00 30.81 126 TYR A CA 1
ATOM 939 C C . TYR A 1 126 ? 0.476 69.760 40.779 1.00 30.81 126 TYR A C 1
ATOM 941 O O . TYR A 1 126 ? 0.825 68.630 41.103 1.00 30.81 126 TYR A O 1
ATOM 949 N N . ALA A 1 127 ? 0.801 70.318 39.616 1.00 40.16 127 ALA A N 1
ATOM 950 C CA . ALA A 1 127 ? 1.772 69.829 38.628 1.00 40.16 127 ALA A CA 1
ATOM 951 C C . ALA A 1 127 ? 3.150 70.500 38.904 1.00 40.16 127 ALA A C 1
ATOM 953 O O . ALA A 1 127 ? 3.233 71.196 39.913 1.00 40.16 127 ALA A O 1
ATOM 954 N N . PRO A 1 128 ? 4.192 70.468 38.039 1.00 44.56 128 PRO A N 1
ATOM 955 C CA . PRO A 1 128 ? 4.412 69.709 36.798 1.00 44.56 128 PRO A CA 1
ATOM 956 C C . PRO A 1 128 ? 5.827 69.059 36.672 1.00 44.56 128 PRO A C 1
ATOM 958 O O . PRO A 1 128 ? 6.702 69.283 37.496 1.00 44.56 128 PRO A O 1
ATOM 961 N N . ASN A 1 129 ? 5.983 68.249 35.607 1.00 35.31 129 ASN A N 1
ATOM 962 C CA . ASN A 1 129 ? 7.151 67.903 34.747 1.00 35.31 129 ASN A CA 1
ATOM 963 C C . ASN A 1 129 ? 8.496 68.666 34.927 1.00 35.31 129 ASN A C 1
ATOM 965 O O . ASN A 1 129 ? 8.454 69.767 35.463 1.00 35.31 129 ASN A O 1
ATOM 969 N N . PRO A 1 130 ? 9.645 68.253 34.320 1.00 41.81 130 PRO A N 1
ATOM 970 C CA . PRO A 1 130 ? 9.842 67.281 33.219 1.00 41.81 130 PRO A CA 1
ATOM 971 C C . PRO A 1 130 ? 11.083 66.361 33.384 1.00 41.81 130 PRO A C 1
ATOM 973 O O . PRO A 1 130 ? 11.976 66.676 34.148 1.00 41.81 130 PRO A O 1
ATOM 976 N N . ASP A 1 131 ? 11.167 65.235 32.667 1.00 34.31 131 ASP A N 1
ATOM 977 C CA . ASP A 1 131 ? 12.318 64.843 31.816 1.00 34.31 131 ASP A CA 1
ATOM 978 C C . ASP A 1 131 ? 12.296 63.345 31.462 1.00 34.31 131 ASP A C 1
ATOM 980 O O . ASP A 1 131 ? 12.014 62.499 32.303 1.00 34.31 131 ASP A O 1
ATOM 984 N N . LYS A 1 132 ? 12.694 63.039 30.219 1.00 37.72 132 LYS A N 1
ATOM 985 C CA . LYS A 1 132 ? 12.957 61.703 29.632 1.00 37.72 132 LYS A CA 1
ATOM 986 C C . LYS A 1 132 ? 11.752 60.745 29.517 1.00 37.72 132 LYS A C 1
ATOM 988 O O . LYS A 1 132 ? 11.227 60.237 30.489 1.00 37.72 132 LYS A O 1
ATOM 993 N N . GLY A 1 133 ? 11.294 60.328 28.341 1.00 36.62 133 GLY A N 1
ATOM 994 C CA . GLY A 1 133 ? 11.804 60.502 26.992 1.00 36.62 133 GLY A CA 1
ATOM 995 C C . GLY A 1 133 ? 10.943 59.705 26.002 1.00 36.62 133 GLY A C 1
ATOM 996 O O . GLY A 1 133 ? 10.602 58.552 26.235 1.00 36.62 133 GLY A O 1
ATOM 997 N N . ARG A 1 134 ? 10.575 60.381 24.907 1.00 35.28 134 ARG A N 1
ATOM 998 C CA . ARG A 1 134 ? 10.217 59.884 23.563 1.00 35.28 134 ARG A CA 1
ATOM 999 C C . ARG A 1 134 ? 9.800 58.405 23.418 1.00 35.28 134 ARG A C 1
ATOM 1001 O O . ARG A 1 134 ? 10.614 57.553 23.081 1.00 35.28 134 ARG A O 1
ATOM 1008 N N . GLY A 1 135 ? 8.488 58.166 23.440 1.00 35.12 135 GLY A N 1
ATOM 1009 C CA . GLY A 1 135 ? 7.842 57.059 22.725 1.00 35.12 135 GLY A CA 1
ATOM 1010 C C . GLY A 1 135 ? 7.349 57.530 21.353 1.00 35.12 135 GLY A C 1
ATOM 1011 O O . GLY A 1 135 ? 6.395 58.296 21.246 1.00 35.12 135 GLY A O 1
ATOM 1012 N N . LYS A 1 136 ? 8.058 57.123 20.303 1.00 37.94 136 LYS A N 1
ATOM 1013 C CA . LYS A 1 136 ? 7.880 57.512 18.901 1.00 37.94 136 LYS A CA 1
ATOM 1014 C C . LYS A 1 136 ? 6.657 56.819 18.273 1.00 37.94 136 LYS A C 1
ATOM 1016 O O . LYS A 1 136 ? 6.629 55.602 18.177 1.00 37.94 136 LYS A O 1
ATOM 1021 N N . GLY A 1 137 ? 5.735 57.624 17.742 1.00 36.91 137 GLY A N 1
ATOM 1022 C CA . GLY A 1 137 ? 5.132 57.417 16.418 1.00 36.91 137 GLY A CA 1
ATOM 1023 C C . GLY A 1 137 ? 4.019 56.377 16.271 1.00 36.91 137 GLY A C 1
ATOM 1024 O O . GLY A 1 137 ? 4.254 55.245 15.863 1.00 36.91 137 GLY A O 1
ATOM 1025 N N . SER A 1 138 ? 2.782 56.837 16.436 1.00 36.84 138 SER A N 1
ATOM 1026 C CA . SER A 1 138 ? 1.577 56.244 15.861 1.00 36.84 138 SER A CA 1
ATOM 1027 C C . SER A 1 138 ? 1.520 56.465 14.337 1.00 36.84 138 SER A C 1
ATOM 1029 O O . SER A 1 138 ? 1.717 57.573 13.842 1.00 36.84 138 SER A O 1
ATOM 1031 N N . ARG A 1 139 ? 1.183 55.422 13.568 1.00 37.97 139 ARG A N 1
ATOM 1032 C CA . ARG A 1 139 ? 0.588 55.550 12.225 1.00 37.97 139 ARG A CA 1
ATOM 1033 C C . ARG A 1 139 ? -0.694 54.722 12.179 1.00 37.97 139 ARG A C 1
ATOM 1035 O O . ARG A 1 139 ? -0.691 53.570 11.763 1.00 37.97 139 ARG A O 1
ATOM 1042 N N . LYS A 1 140 ? -1.805 55.324 12.616 1.00 37.88 140 LYS A N 1
ATOM 1043 C CA . LYS A 1 140 ? -3.158 54.842 12.308 1.00 37.88 140 LYS A CA 1
ATOM 1044 C C . LYS A 1 140 ? -3.692 55.684 11.151 1.00 37.88 140 LYS A C 1
ATOM 1046 O O . LYS A 1 140 ? -3.965 56.868 11.311 1.00 37.88 140 LYS A O 1
ATOM 1051 N N . LYS A 1 141 ? -3.750 55.055 9.977 1.00 37.41 141 LYS A N 1
ATOM 1052 C CA . LYS A 1 141 ? -4.261 55.583 8.708 1.00 37.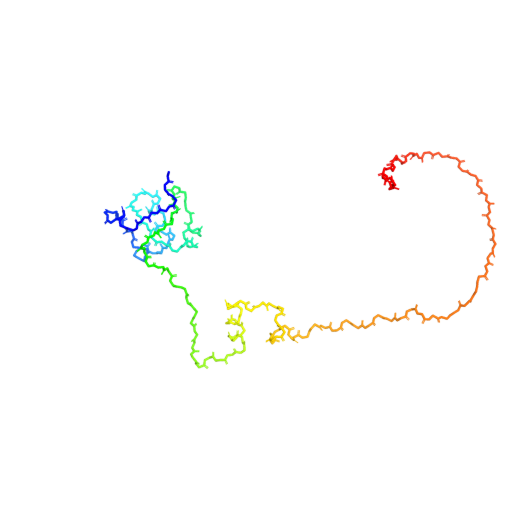41 141 LYS A CA 1
ATOM 1053 C C . LYS A 1 141 ? -5.736 55.969 8.873 1.00 37.41 141 LYS A C 1
ATOM 1055 O O . LYS A 1 141 ? -6.546 55.145 9.296 1.00 37.41 141 LYS A O 1
ATOM 1060 N N . GLY A 1 142 ? -6.041 57.234 8.592 1.00 41.09 142 GLY A N 1
ATOM 1061 C CA . GLY A 1 142 ? -7.391 57.786 8.581 1.00 41.09 142 GLY A CA 1
ATOM 1062 C C . GLY A 1 142 ? -8.224 57.236 7.424 1.00 41.09 142 GLY A C 1
ATOM 1063 O O . GLY A 1 142 ? -7.704 56.888 6.366 1.00 41.09 142 GLY A O 1
ATOM 1064 N N . LYS A 1 143 ? -9.526 57.155 7.683 1.00 38.69 143 LYS A N 1
ATOM 1065 C CA . LYS A 1 143 ? -10.607 56.866 6.747 1.00 38.69 143 LYS A CA 1
ATOM 1066 C C . LYS A 1 143 ? -11.226 58.213 6.382 1.00 38.69 143 LYS A C 1
ATOM 1068 O O . LYS A 1 143 ? -11.623 58.918 7.309 1.00 38.69 143 LYS A O 1
ATOM 1073 N N . ARG A 1 144 ? -11.274 58.546 5.095 1.00 37.44 144 ARG A N 1
ATOM 1074 C CA . ARG A 1 144 ? -12.306 59.313 4.379 1.00 37.44 144 ARG A CA 1
ATOM 1075 C C . ARG A 1 144 ? -11.869 59.464 2.932 1.00 37.44 144 ARG A C 1
ATOM 1077 O O . ARG A 1 144 ? -10.666 59.727 2.729 1.00 37.44 144 ARG A O 1
#

pLDDT: mean 74.8, std 22.82, range [30.81, 96.69]

Sequence (144 aa):
MFEEVALEDLAEENFLDVAAMGGPEMAMQVVASGAGLVILPMSVARHFNVKDTVARRLTGAEGTQIALAWPSDSSSEVIEEFIGIVRGRTAQSSRQPSAQQEKPKKAPKPDRRGTGAKKPAVAQRYAPNPDKGRGKGSRKKGKR

Secondary structure (DSSP, 8-state):
--SEEETGGGTTS-B--TTTTTSHHHHHHHHHTTS-B----HHHHHHT--TT----EEESSPPPP------TT---HHHHHHHHHHTT--TT-TT-TGGGSPPP-PPPPP------------------------------PPP-